Protein AF-A0A498JQQ7-F1 (afdb_monomer_lite)

Secondary structure (DSSP, 8-state):
-HHHHHHHHHHHHHTT-HHHHHHHHHHHHHHHHHHHHHHHHHHHTTHHHHGGGT---HHHHHHHHHHHHHHHHHHHHHHHHHHHHHHHHHHHTHHHHHHHHHHHH-

Organism: Malus domestica (NCBI:txid3750)

Foldseek 3Di:
DLVVLLQQLLVCVVVVVVVVNVVSLVVLQVVLQVVLLVQLCVQLPCVLVVVVVVDPDPVVSVVSNVVSNVVSVCSNVVSNVSNVVSNVCSHPPVVVVVVVVVVVVD

Radius of gyration: 19.66 Å; chains: 1; bounding box: 47×27×55 Å

InterPro domains:
  IPR044644 Multi antimicrobial extrusion protein DinF-like [PTHR42893] (3-104)

pLDDT: mean 84.37, std 9.12, range [49.28, 94.06]

Sequence (106 aa):
MVASGQALIASYLSKGEYKIVKEVVDSVLKIGLFTGISLSVILGVPFGSLATLFTNDPEVLAIVRSGILFVSASQRLNALAYVFYGLHYGVSDFAYAARSMVSLLI

Structure (mmCIF, N/CA/C/O backbone):
data_AF-A0A498JQQ7-F1
#
_entry.id   AF-A0A498JQQ7-F1
#
loop_
_atom_site.group_PDB
_atom_site.id
_atom_site.type_symbol
_atom_site.label_atom_id
_atom_site.label_alt_id
_atom_site.label_comp_id
_atom_site.label_asym_id
_atom_site.label_entity_id
_atom_site.label_seq_id
_atom_site.pdbx_PDB_ins_code
_atom_site.Cartn_x
_atom_site.Cartn_y
_atom_site.Cartn_z
_atom_site.occupancy
_atom_site.B_iso_or_equiv
_atom_site.auth_seq_id
_atom_site.auth_comp_id
_atom_site.auth_asym_id
_atom_site.auth_atom_id
_atom_site.pdbx_PDB_model_num
ATOM 1 N N . MET A 1 1 ? 0.896 0.959 11.252 1.00 60.75 1 MET A N 1
ATOM 2 C CA . MET A 1 1 ? -0.427 1.527 10.914 1.00 60.75 1 MET A CA 1
ATOM 3 C C . MET A 1 1 ? -1.494 0.464 10.699 1.00 60.75 1 MET A C 1
ATOM 5 O O . MET A 1 1 ? -2.528 0.563 11.339 1.00 60.75 1 MET A O 1
ATOM 9 N N . VAL A 1 2 ? -1.285 -0.536 9.831 1.00 71.44 2 VAL A N 1
ATOM 10 C CA . VAL A 1 2 ? -2.312 -1.572 9.603 1.00 71.44 2 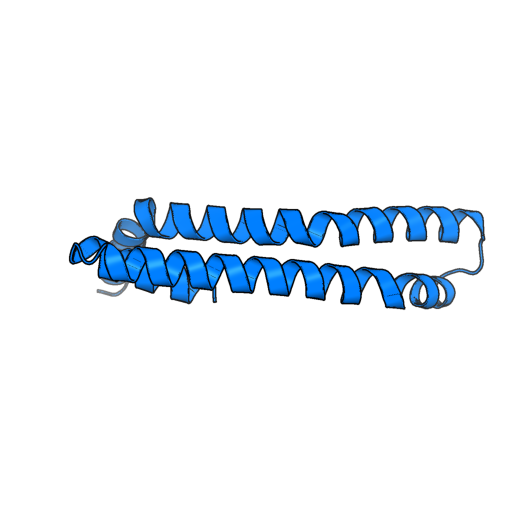VAL A CA 1
ATOM 11 C C . VAL A 1 2 ? -2.586 -2.373 10.878 1.00 71.44 2 VAL A C 1
ATOM 13 O O . VAL A 1 2 ? -3.724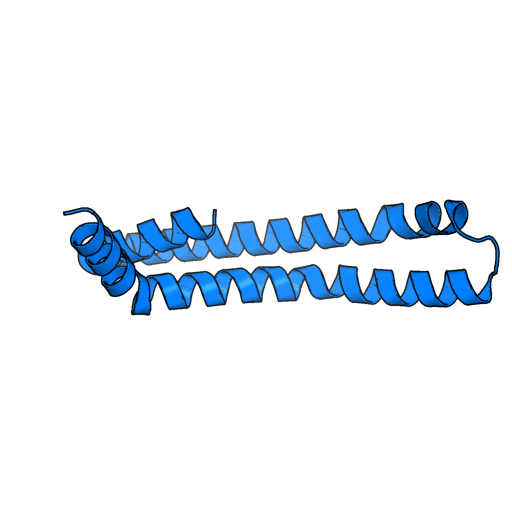 -2.380 11.320 1.00 71.44 2 VAL A O 1
ATOM 16 N N . ALA A 1 3 ? -1.554 -2.859 11.575 1.00 74.88 3 ALA A N 1
ATOM 17 C CA . ALA A 1 3 ? -1.715 -3.544 12.866 1.00 74.88 3 ALA A CA 1
ATOM 18 C C . ALA A 1 3 ? -2.481 -2.721 13.926 1.00 74.88 3 ALA A C 1
ATOM 20 O O . ALA A 1 3 ? -3.372 -3.233 14.599 1.00 74.88 3 ALA A O 1
ATOM 21 N N . SER A 1 4 ? -2.182 -1.423 14.049 1.00 82.12 4 SER A N 1
ATOM 22 C CA . SER A 1 4 ? -2.878 -0.534 14.989 1.00 82.12 4 SER A CA 1
ATOM 23 C C . SER A 1 4 ? -4.315 -0.228 14.549 1.00 82.12 4 SER A C 1
ATOM 25 O O . SER A 1 4 ? -5.211 -0.195 15.384 1.00 82.12 4 SER A O 1
ATOM 27 N N . GLY A 1 5 ? -4.558 -0.044 13.247 1.00 83.31 5 GLY A N 1
ATOM 28 C CA . GLY A 1 5 ? -5.901 0.145 12.693 1.00 83.31 5 GLY A CA 1
ATOM 29 C C . GLY A 1 5 ? -6.781 -1.089 12.885 1.00 83.31 5 GLY A C 1
ATOM 30 O O . GLY A 1 5 ? -7.920 -0.962 13.316 1.00 83.31 5 GLY A O 1
ATOM 31 N N . GLN A 1 6 ? -6.227 -2.281 12.657 1.00 84.44 6 GLN A N 1
ATOM 32 C CA . GLN A 1 6 ? -6.882 -3.567 12.906 1.00 84.44 6 GLN A CA 1
ATOM 33 C C . GLN A 1 6 ? -7.322 -3.712 14.361 1.00 84.44 6 GLN A C 1
ATOM 35 O O . GLN A 1 6 ? -8.480 -4.033 14.618 1.00 84.44 6 GLN A O 1
ATOM 40 N N . ALA A 1 7 ? -6.424 -3.419 15.305 1.00 85.38 7 ALA A N 1
ATOM 41 C CA . ALA A 1 7 ? -6.727 -3.485 16.730 1.00 85.38 7 ALA A CA 1
ATOM 42 C C . ALA A 1 7 ? -7.816 -2.478 17.146 1.00 85.38 7 ALA A C 1
ATOM 44 O O . ALA A 1 7 ? -8.714 -2.821 17.915 1.00 85.38 7 ALA A O 1
ATOM 45 N N . LEU A 1 8 ? -7.772 -1.249 16.614 1.00 86.69 8 LEU A N 1
ATOM 46 C CA . LEU A 1 8 ? -8.800 -0.233 16.865 1.00 86.69 8 LEU A CA 1
ATOM 47 C C . LEU A 1 8 ? -10.160 -0.656 16.303 1.00 86.69 8 LEU A C 1
ATOM 49 O O . LEU A 1 8 ? -11.154 -0.597 17.022 1.00 86.69 8 LEU A O 1
ATOM 53 N N . ILE A 1 9 ? -10.201 -1.125 15.053 1.00 87.00 9 ILE A N 1
ATOM 54 C CA . ILE A 1 9 ? -11.427 -1.614 14.411 1.00 87.00 9 ILE A CA 1
ATOM 55 C C . ILE A 1 9 ? -12.029 -2.758 15.226 1.00 87.00 9 ILE A C 1
ATOM 57 O O . ILE A 1 9 ? -13.202 -2.680 15.572 1.00 87.00 9 ILE A O 1
ATOM 61 N N . ALA A 1 10 ? -11.235 -3.763 15.604 1.00 85.50 10 ALA A N 1
ATOM 62 C CA . ALA A 1 10 ? -11.706 -4.888 16.409 1.00 85.50 10 ALA A CA 1
ATOM 63 C C . ALA A 1 10 ? -12.285 -4.435 17.762 1.00 85.50 10 ALA A C 1
ATOM 65 O O . ALA A 1 10 ? -13.362 -4.871 18.170 1.00 85.50 10 ALA A O 1
ATOM 66 N N . SER A 1 11 ? -11.590 -3.519 18.446 1.00 85.06 11 SER A N 1
ATOM 67 C CA . SER A 1 11 ? -12.000 -2.994 19.752 1.00 85.06 11 SER A CA 1
ATOM 68 C C . SER A 1 11 ? -13.318 -2.222 19.673 1.00 85.06 11 SER A C 1
ATOM 70 O O . SER A 1 11 ? -14.262 -2.537 20.399 1.00 85.06 11 SER A O 1
ATOM 72 N N . TYR A 1 12 ? -13.433 -1.254 18.761 1.00 86.50 12 TYR A N 1
ATOM 73 C CA . TYR A 1 12 ? -14.649 -0.449 18.618 1.00 86.50 12 TYR A CA 1
ATOM 74 C C . TYR A 1 12 ? -15.820 -1.238 18.033 1.00 86.50 12 TYR A C 1
ATOM 76 O O . TYR A 1 12 ? -16.963 -1.019 18.433 1.00 86.50 12 TYR A O 1
ATOM 84 N N . LEU A 1 13 ? -15.548 -2.210 17.157 1.00 84.69 13 LEU A N 1
ATOM 85 C CA . LEU A 1 13 ? -16.565 -3.127 16.653 1.00 84.69 13 LEU A CA 1
ATOM 86 C C . LEU A 1 13 ? -17.155 -3.976 17.786 1.00 84.69 13 LEU A C 1
ATOM 88 O O . LEU A 1 13 ? -18.372 -4.117 17.861 1.00 84.69 13 LEU A O 1
ATOM 92 N N . SER A 1 14 ? -16.321 -4.462 18.716 1.00 84.12 14 SER A N 1
ATOM 93 C CA . SER A 1 14 ? -16.787 -5.220 19.890 1.00 84.12 14 SER A CA 1
ATOM 94 C C . SER A 1 14 ? -17.674 -4.398 20.836 1.00 84.12 14 SER A C 1
ATOM 96 O O . SER A 1 14 ? -18.509 -4.958 21.542 1.00 84.12 14 SER A O 1
ATOM 98 N N . LYS A 1 15 ? -17.519 -3.068 20.821 1.00 86.25 15 LYS A N 1
ATOM 99 C CA . LYS A 1 15 ? -18.312 -2.110 21.605 1.00 86.25 15 LYS A CA 1
ATOM 100 C C . LYS A 1 15 ? -19.554 -1.594 20.865 1.00 86.25 15 LYS A C 1
ATOM 102 O O . LYS A 1 15 ? -20.301 -0.803 21.428 1.00 86.25 15 LYS A O 1
ATOM 107 N N . GLY A 1 16 ? -19.776 -2.006 19.612 1.00 85.25 16 GLY A N 1
ATOM 108 C CA . GLY A 1 16 ? -20.880 -1.510 18.781 1.00 85.25 16 GLY A CA 1
ATOM 109 C C . GLY A 1 16 ? -20.713 -0.059 18.305 1.00 85.25 16 GLY A C 1
ATOM 110 O O . GLY A 1 16 ? -21.666 0.552 17.823 1.00 85.25 16 GLY A O 1
ATOM 111 N N . GLU A 1 17 ? -19.512 0.516 18.407 1.00 91.44 17 GLU A N 1
ATOM 112 C CA . GLU A 1 17 ? -19.237 1.913 18.049 1.00 91.44 17 GLU A CA 1
ATOM 113 C C . GLU A 1 17 ? -18.929 2.066 16.547 1.00 91.44 17 GLU A C 1
ATOM 115 O O . GLU A 1 17 ? -17.850 2.493 16.128 1.00 91.44 17 GLU A O 1
ATOM 120 N N . TYR A 1 18 ? -19.905 1.728 15.700 1.00 86.88 18 TYR A N 1
ATOM 121 C CA . TYR A 1 18 ? -19.741 1.669 14.239 1.00 86.88 18 TYR A CA 1
ATOM 122 C C . TYR A 1 18 ? -19.311 2.993 13.590 1.00 86.88 18 TYR A C 1
ATOM 124 O O . TYR A 1 18 ? -18.635 2.984 12.560 1.00 86.88 18 TYR A O 1
ATOM 132 N N . LYS A 1 19 ? -19.673 4.138 14.185 1.00 93.00 19 LYS A N 1
ATOM 133 C CA . LYS A 1 19 ? -19.248 5.456 13.692 1.00 93.00 19 LYS A CA 1
ATOM 134 C C . LYS A 1 19 ? -17.723 5.596 13.737 1.00 93.00 19 LYS A C 1
ATOM 136 O O . LYS A 1 19 ? -17.124 5.980 12.737 1.00 93.00 19 LYS A O 1
ATOM 141 N N . ILE A 1 20 ? -17.106 5.216 14.856 1.00 90.12 20 ILE A N 1
ATOM 142 C CA . ILE A 1 20 ? -15.651 5.287 15.032 1.00 90.12 20 ILE A CA 1
ATOM 143 C C . ILE A 1 20 ? -14.960 4.260 14.138 1.00 90.12 20 ILE A C 1
ATOM 145 O O . ILE A 1 20 ? -13.966 4.580 13.492 1.00 90.12 20 ILE A O 1
ATOM 149 N N . VAL A 1 21 ? -15.521 3.050 14.018 1.00 88.12 21 VAL A N 1
ATOM 150 C CA . VAL A 1 21 ? -15.010 2.035 13.080 1.00 88.12 21 VAL A CA 1
ATOM 151 C C . VAL A 1 21 ? -14.920 2.606 11.663 1.00 88.12 21 VAL A C 1
ATOM 153 O O . VAL A 1 21 ? -13.878 2.482 11.025 1.00 88.12 21 VAL A O 1
ATOM 156 N N . LYS A 1 22 ? -15.967 3.289 11.186 1.00 89.12 22 LYS A N 1
ATOM 157 C CA . LYS A 1 22 ? -15.974 3.908 9.854 1.00 89.12 22 LYS A CA 1
ATOM 158 C C . LYS A 1 22 ? -14.902 4.994 9.703 1.00 89.12 22 LYS A C 1
ATOM 160 O O . LYS A 1 22 ? -14.207 5.017 8.694 1.00 89.12 22 LYS A O 1
ATOM 165 N N . GLU A 1 23 ? -14.727 5.853 10.706 1.00 93.25 23 GLU A N 1
ATOM 166 C CA . GLU A 1 23 ? -13.694 6.902 10.699 1.00 93.25 23 GLU A CA 1
ATOM 167 C C . GLU A 1 23 ? -12.268 6.321 10.661 1.00 93.25 23 GLU A C 1
ATOM 169 O O . GLU A 1 23 ? -11.397 6.827 9.941 1.00 93.25 23 GLU A O 1
ATOM 174 N N . VAL A 1 24 ? -12.028 5.226 11.391 1.00 90.62 24 VAL A N 1
ATOM 175 C CA . VAL A 1 24 ? -10.745 4.508 11.373 1.00 90.62 24 VAL A CA 1
ATOM 176 C C . VAL A 1 24 ? -10.514 3.856 10.010 1.00 90.62 24 VAL A C 1
ATOM 178 O O . VAL A 1 24 ? -9.423 3.996 9.457 1.00 90.62 24 VAL A O 1
ATOM 181 N N . VAL A 1 25 ? -11.524 3.197 9.433 1.00 89.75 25 VAL A N 1
ATOM 182 C CA . VAL A 1 25 ? -11.441 2.593 8.091 1.00 89.75 25 VAL A CA 1
ATOM 183 C C . VAL A 1 25 ? -11.094 3.642 7.035 1.00 89.75 25 VAL A C 1
ATOM 185 O O . VAL A 1 25 ? -10.135 3.453 6.285 1.00 89.75 25 VAL A O 1
ATOM 188 N N . ASP A 1 26 ? -11.804 4.771 7.020 1.00 91.19 26 ASP A N 1
ATOM 189 C CA . ASP A 1 26 ? -11.544 5.868 6.082 1.00 91.19 26 ASP A CA 1
ATOM 190 C C . ASP A 1 26 ? -10.124 6.428 6.241 1.00 91.19 26 ASP A C 1
ATOM 192 O O . ASP A 1 26 ? -9.447 6.717 5.251 1.00 91.19 26 ASP A O 1
ATOM 196 N N . SER A 1 27 ? -9.642 6.556 7.479 1.00 91.94 27 SER A N 1
ATOM 197 C CA . SER A 1 27 ? -8.283 7.029 7.756 1.00 91.94 27 SER A CA 1
ATOM 198 C C . SER A 1 27 ? -7.221 6.047 7.257 1.00 91.94 27 SER A C 1
ATOM 200 O O . SER A 1 27 ? -6.275 6.452 6.581 1.00 91.94 27 SER A O 1
ATOM 202 N N . VAL A 1 28 ? -7.383 4.748 7.532 1.00 90.44 28 VAL A N 1
ATOM 203 C CA . VAL A 1 28 ? -6.438 3.708 7.093 1.00 90.44 28 VAL A CA 1
ATOM 204 C C . VAL A 1 28 ? -6.421 3.596 5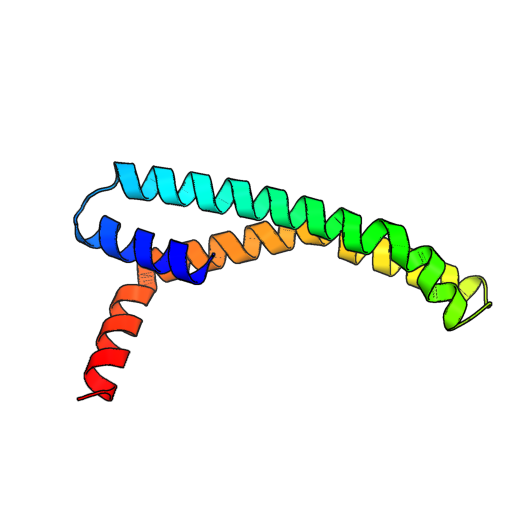.564 1.00 90.44 28 VAL A C 1
ATOM 206 O O . VAL A 1 28 ? -5.342 3.460 4.987 1.00 90.44 28 VAL A O 1
ATOM 209 N N . LEU A 1 29 ? -7.574 3.726 4.896 1.00 90.25 29 LEU A N 1
ATOM 210 C CA . LEU A 1 29 ? -7.667 3.750 3.431 1.00 90.25 29 LEU A CA 1
ATOM 211 C C . LEU A 1 29 ? -6.947 4.960 2.825 1.00 90.25 29 LEU A C 1
ATOM 213 O O . LEU A 1 29 ? -6.155 4.796 1.896 1.00 90.25 29 LEU A O 1
ATOM 217 N N . LYS A 1 30 ? -7.172 6.167 3.362 1.00 91.62 30 LYS A N 1
ATOM 218 C CA . LYS A 1 30 ? -6.503 7.393 2.889 1.00 91.62 30 LYS A CA 1
ATOM 219 C C . LYS A 1 30 ? -4.990 7.299 3.026 1.00 91.62 30 LYS A C 1
ATOM 221 O O . LYS A 1 30 ? -4.270 7.611 2.079 1.00 91.62 30 LYS A O 1
ATOM 226 N N . ILE A 1 31 ? -4.506 6.846 4.182 1.00 91.31 31 ILE A N 1
ATOM 227 C CA . ILE A 1 31 ? -3.066 6.720 4.399 1.00 91.31 31 ILE A CA 1
ATOM 228 C C . ILE A 1 31 ? -2.496 5.596 3.527 1.00 91.31 31 ILE A C 1
ATOM 230 O O . ILE A 1 31 ? -1.451 5.791 2.920 1.00 91.31 31 ILE A O 1
ATOM 234 N N . GLY A 1 32 ? -3.193 4.464 3.375 1.00 89.44 32 GLY A N 1
ATOM 235 C CA . GLY A 1 32 ? -2.778 3.388 2.470 1.00 89.44 32 GLY A CA 1
ATOM 236 C C . GLY A 1 32 ? -2.628 3.858 1.021 1.00 89.44 32 GLY A C 1
ATOM 237 O O . GLY A 1 32 ? -1.610 3.587 0.386 1.00 89.44 32 GLY A O 1
ATOM 238 N N . LEU A 1 33 ? -3.592 4.636 0.519 1.00 90.75 33 LEU A N 1
ATOM 239 C CA . LEU A 1 33 ? -3.519 5.234 -0.813 1.00 90.75 33 LEU A CA 1
ATOM 240 C C . LEU A 1 33 ? -2.334 6.201 -0.935 1.00 90.75 33 LEU A C 1
ATOM 242 O O . LEU A 1 33 ? -1.571 6.123 -1.899 1.00 90.75 33 LEU A O 1
ATOM 246 N N . PHE A 1 34 ? -2.153 7.084 0.050 1.00 93.94 34 PHE A N 1
ATOM 247 C CA . PHE A 1 34 ? -1.042 8.033 0.074 1.00 93.94 34 PHE A CA 1
ATOM 248 C C . PHE A 1 34 ? 0.320 7.326 0.102 1.00 93.94 34 PHE A C 1
ATOM 250 O O . PHE A 1 34 ? 1.223 7.679 -0.660 1.00 93.94 34 PHE A O 1
ATOM 257 N N . THR A 1 35 ? 0.467 6.287 0.927 1.00 91.56 35 THR A N 1
ATOM 258 C CA . THR A 1 35 ? 1.677 5.462 0.991 1.00 91.56 35 THR A CA 1
ATOM 259 C C . THR A 1 35 ? 1.926 4.741 -0.331 1.00 91.56 35 THR A C 1
ATOM 261 O O . THR A 1 35 ? 3.053 4.765 -0.815 1.00 91.56 35 THR A O 1
ATOM 264 N N . GLY A 1 36 ? 0.899 4.158 -0.958 1.00 91.75 36 GLY A N 1
ATOM 265 C CA . GLY A 1 36 ? 1.032 3.491 -2.257 1.00 91.75 36 GLY A CA 1
ATOM 266 C C . GLY A 1 36 ? 1.469 4.440 -3.378 1.00 91.75 36 GLY A C 1
ATOM 267 O O . GLY A 1 36 ? 2.328 4.087 -4.185 1.00 91.75 36 GLY A O 1
ATOM 268 N N . ILE A 1 37 ? 0.930 5.665 -3.409 1.00 92.81 37 ILE A N 1
ATOM 269 C CA . ILE A 1 37 ? 1.363 6.717 -4.346 1.00 92.81 37 ILE A CA 1
ATOM 270 C C . ILE A 1 37 ? 2.818 7.106 -4.071 1.00 92.81 37 ILE A C 1
ATOM 272 O O . ILE A 1 37 ? 3.634 7.119 -4.990 1.00 92.81 37 ILE A O 1
ATOM 276 N N . SER A 1 38 ? 3.153 7.376 -2.809 1.00 93.00 38 SER A N 1
ATOM 277 C CA . SER A 1 38 ? 4.509 7.763 -2.409 1.00 93.00 38 SER A CA 1
ATOM 278 C C . SER A 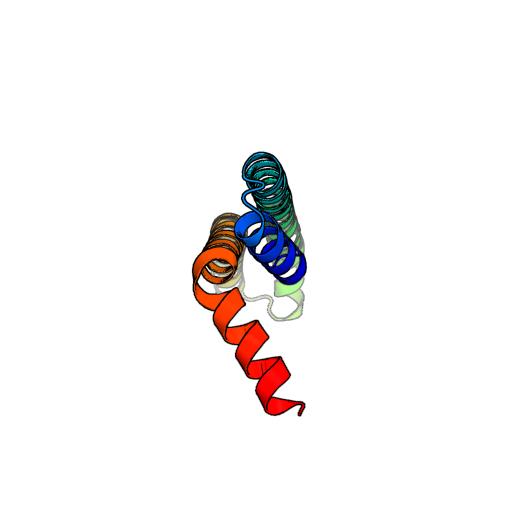1 38 ? 5.527 6.689 -2.795 1.00 93.00 38 SER A C 1
ATOM 280 O O . SER A 1 38 ? 6.561 6.995 -3.381 1.00 93.00 38 SER A O 1
ATOM 282 N N . LEU A 1 39 ? 5.206 5.417 -2.551 1.00 90.94 39 LEU A N 1
ATOM 283 C CA . LEU A 1 39 ? 6.069 4.290 -2.885 1.00 90.94 39 LEU A CA 1
ATOM 284 C C . LEU A 1 39 ? 6.212 4.100 -4.401 1.00 90.94 39 LEU A C 1
ATOM 286 O O . LEU A 1 39 ? 7.310 3.826 -4.877 1.00 90.94 39 LEU A O 1
ATOM 290 N N . SER A 1 40 ? 5.143 4.321 -5.175 1.00 91.31 40 SER A N 1
ATOM 291 C CA . SER A 1 40 ? 5.216 4.333 -6.642 1.00 91.31 40 SER A CA 1
ATOM 292 C C . SER A 1 40 ? 6.192 5.393 -7.161 1.00 91.31 40 SER A C 1
ATOM 294 O O . SER A 1 40 ? 6.897 5.136 -8.133 1.00 91.31 40 SER A O 1
ATOM 296 N N . VAL A 1 41 ? 6.241 6.577 -6.543 1.00 90.06 41 VAL A N 1
ATOM 297 C CA . VAL A 1 41 ? 7.170 7.651 -6.937 1.00 90.06 41 VAL A CA 1
ATOM 298 C C . VAL A 1 41 ? 8.601 7.314 -6.517 1.00 90.06 41 VAL A C 1
ATOM 300 O O . VAL A 1 41 ? 9.516 7.400 -7.334 1.00 90.06 41 VAL A O 1
ATOM 303 N N . ILE A 1 42 ? 8.787 6.881 -5.266 1.00 89.38 42 ILE A N 1
ATOM 304 C CA . ILE A 1 42 ? 10.101 6.534 -4.704 1.00 89.38 42 ILE A CA 1
ATOM 305 C C . ILE A 1 42 ? 10.759 5.395 -5.485 1.00 89.38 42 ILE A C 1
ATOM 307 O O . ILE A 1 42 ? 11.968 5.419 -5.678 1.00 89.38 42 ILE A O 1
ATOM 311 N N . LEU A 1 43 ? 9.990 4.407 -5.945 1.00 86.38 43 LEU A N 1
ATOM 312 C CA . LEU A 1 43 ? 10.526 3.309 -6.749 1.00 86.38 43 LEU A CA 1
ATOM 313 C C . LEU A 1 43 ? 10.692 3.692 -8.225 1.00 86.38 43 LEU A C 1
ATOM 315 O O . LEU A 1 43 ? 11.676 3.301 -8.845 1.00 86.38 43 LEU A O 1
ATOM 319 N N . GLY A 1 44 ? 9.768 4.471 -8.790 1.00 84.44 44 GLY A N 1
ATOM 320 C CA . GLY A 1 44 ? 9.753 4.757 -10.225 1.00 84.44 44 GLY A CA 1
ATOM 321 C C . GLY A 1 44 ? 10.821 5.747 -10.693 1.00 84.44 44 GLY A C 1
ATOM 322 O O . GLY A 1 44 ? 11.332 5.610 -11.802 1.00 84.44 44 GLY A O 1
ATOM 323 N N . VAL A 1 45 ? 11.169 6.741 -9.870 1.00 79.38 45 VAL A N 1
ATOM 324 C CA . VAL A 1 45 ? 12.041 7.858 -10.283 1.00 79.38 45 VAL A CA 1
ATOM 325 C C . VAL A 1 45 ? 13.546 7.527 -10.240 1.00 79.38 45 VAL A C 1
ATOM 327 O O . VAL A 1 45 ? 14.223 7.748 -11.243 1.00 79.38 45 VAL A O 1
ATOM 330 N N . PRO A 1 46 ? 14.119 7.002 -9.140 1.00 78.12 46 PRO A N 1
ATOM 331 C CA . PRO A 1 46 ? 15.573 6.859 -9.015 1.00 78.12 46 PRO A CA 1
ATOM 332 C C . PRO A 1 46 ? 16.129 5.581 -9.661 1.00 78.12 46 PRO A C 1
ATOM 334 O O . PRO A 1 46 ? 17.303 5.532 -10.029 1.00 78.12 46 PRO A O 1
ATOM 337 N N . PHE A 1 47 ? 15.314 4.535 -9.817 1.00 72.81 47 PHE A N 1
ATOM 338 C CA . PHE A 1 47 ? 15.814 3.209 -10.189 1.00 72.81 47 PHE A CA 1
ATOM 339 C C . PHE A 1 47 ? 16.321 3.108 -11.633 1.00 72.81 47 PHE A C 1
ATOM 341 O O . PHE A 1 47 ? 17.216 2.309 -11.905 1.00 72.81 47 PHE A O 1
ATOM 348 N N . GLY A 1 48 ? 15.813 3.939 -12.548 1.00 71.50 48 GLY A N 1
ATOM 349 C CA . GLY A 1 48 ? 16.327 3.998 -13.919 1.00 71.50 48 GLY A CA 1
ATOM 350 C C . GLY A 1 48 ? 17.804 4.407 -13.986 1.00 71.50 48 GLY A C 1
ATOM 351 O O . GLY A 1 48 ? 18.539 3.872 -14.813 1.00 71.50 48 GLY A O 1
ATOM 352 N N . SER A 1 49 ? 18.237 5.301 -13.091 1.00 77.50 49 SER A N 1
ATOM 353 C CA . SER A 1 49 ? 19.638 5.725 -12.953 1.00 77.50 49 SER A CA 1
ATOM 354 C C . SER A 1 49 ? 20.449 4.802 -12.043 1.00 77.50 49 SER A C 1
ATOM 356 O O . SER A 1 49 ? 21.662 4.722 -12.172 1.00 77.50 49 SER A O 1
ATOM 358 N N . LEU A 1 50 ? 19.808 4.080 -11.121 1.00 83.31 50 LEU A N 1
ATOM 359 C CA . LEU A 1 50 ? 20.506 3.106 -10.280 1.00 83.31 50 LEU A CA 1
ATOM 360 C C . LEU A 1 50 ? 20.929 1.863 -11.080 1.00 83.31 50 LEU A C 1
ATOM 362 O O . LEU A 1 50 ? 21.996 1.305 -10.838 1.00 83.31 50 LEU A O 1
ATOM 366 N N . ALA A 1 51 ? 20.127 1.457 -12.069 1.00 84.88 51 ALA A N 1
ATOM 367 C CA . ALA A 1 51 ? 20.419 0.312 -12.930 1.00 84.88 51 ALA A CA 1
ATOM 368 C C . ALA A 1 51 ? 21.745 0.460 -13.700 1.00 84.88 51 ALA A C 1
ATOM 370 O O . ALA A 1 51 ? 22.437 -0.534 -13.921 1.00 84.88 51 ALA A O 1
ATOM 371 N N . THR A 1 52 ? 22.145 1.693 -14.039 1.00 86.75 52 THR A N 1
ATOM 372 C CA . THR A 1 52 ? 23.398 1.959 -14.765 1.00 86.75 52 THR A CA 1
ATOM 373 C C . THR A 1 52 ? 24.654 1.742 -13.918 1.00 86.75 52 THR A C 1
ATOM 375 O O . THR A 1 52 ? 25.749 1.666 -14.463 1.00 86.75 52 THR A O 1
ATOM 378 N N . LEU A 1 53 ? 24.522 1.610 -12.591 1.00 89.75 53 LEU A N 1
ATOM 379 C CA . LEU A 1 53 ? 25.634 1.203 -11.722 1.00 89.75 53 LEU A CA 1
ATOM 380 C C . LEU A 1 53 ? 25.983 -0.282 -11.881 1.00 89.75 53 LEU A C 1
ATOM 382 O O . LEU A 1 53 ? 27.109 -0.678 -11.594 1.00 89.75 53 LEU A O 1
ATOM 386 N N . PHE A 1 54 ? 25.022 -1.100 -12.318 1.00 89.62 54 PHE A N 1
ATOM 387 C CA . PHE A 1 54 ? 25.180 -2.550 -12.436 1.00 89.62 54 PHE A CA 1
ATOM 388 C C . PHE A 1 54 ? 25.473 -2.995 -13.869 1.00 89.62 54 PHE A C 1
ATOM 390 O O . PHE A 1 54 ? 26.106 -4.029 -14.068 1.00 89.62 54 PHE A O 1
ATOM 397 N N . THR A 1 55 ? 25.011 -2.244 -14.872 1.00 89.88 55 THR A N 1
ATOM 398 C CA . THR A 1 55 ? 25.214 -2.580 -16.284 1.00 89.88 55 THR A CA 1
ATOM 399 C C . THR A 1 55 ? 25.112 -1.353 -17.188 1.00 89.88 55 THR A C 1
ATOM 401 O O . THR A 1 55 ? 24.354 -0.429 -16.907 1.00 89.88 55 THR A O 1
ATOM 404 N N . ASN A 1 56 ? 25.843 -1.369 -18.304 1.00 90.88 56 ASN A N 1
ATOM 405 C CA . ASN A 1 56 ? 25.716 -0.390 -19.391 1.00 90.88 56 ASN A CA 1
ATOM 406 C C . ASN A 1 56 ? 25.079 -0.996 -20.654 1.00 90.88 56 ASN A C 1
ATOM 408 O O . ASN A 1 56 ? 25.000 -0.327 -21.682 1.00 90.88 56 ASN A O 1
ATOM 412 N N . ASP A 1 57 ? 24.637 -2.254 -20.588 1.00 94.06 57 ASP A N 1
ATOM 413 C CA . ASP A 1 57 ? 23.983 -2.922 -21.708 1.00 94.06 57 ASP A CA 1
ATOM 414 C C . ASP A 1 57 ? 22.578 -2.324 -21.951 1.00 94.06 57 ASP A C 1
ATOM 416 O O . ASP A 1 57 ? 21.739 -2.328 -21.039 1.00 94.06 57 ASP A O 1
ATOM 420 N N . PRO A 1 58 ? 22.293 -1.801 -23.158 1.00 89.44 58 PRO A N 1
ATOM 421 C CA . PRO A 1 58 ? 21.029 -1.133 -23.449 1.00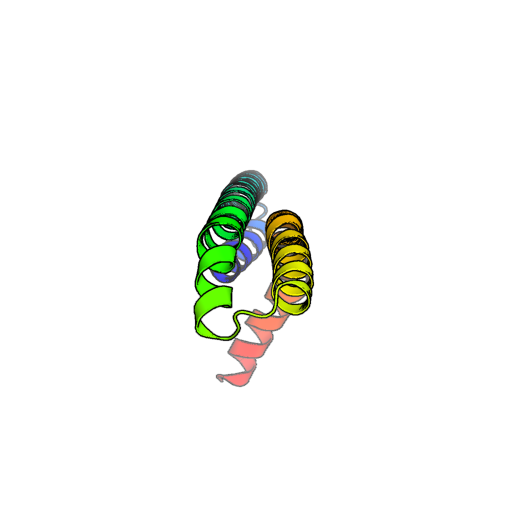 89.44 58 PRO A CA 1
ATOM 422 C C . PRO A 1 58 ? 19.812 -2.072 -23.422 1.00 89.44 58 PRO A C 1
ATOM 424 O O . PRO A 1 58 ? 18.729 -1.624 -23.037 1.00 89.44 58 PRO A O 1
ATOM 427 N N . GLU A 1 59 ? 19.960 -3.351 -23.781 1.00 93.25 59 GLU A N 1
ATOM 428 C CA . GLU A 1 59 ? 18.863 -4.326 -23.743 1.00 93.25 59 GLU A CA 1
ATOM 429 C C . GLU A 1 59 ? 18.506 -4.676 -22.297 1.00 93.25 59 GLU A C 1
ATOM 431 O O . GLU A 1 59 ? 17.331 -4.665 -21.915 1.00 93.25 59 GLU A O 1
ATOM 436 N N . VAL A 1 60 ? 19.518 -4.883 -21.448 1.00 92.31 60 VAL A N 1
ATOM 437 C CA . VAL A 1 60 ? 19.305 -5.155 -20.018 1.00 92.31 60 VAL A CA 1
ATOM 438 C C . VAL A 1 60 ? 18.656 -3.953 -19.327 1.00 92.31 60 VAL A C 1
ATOM 440 O O . VAL A 1 60 ? 17.701 -4.112 -18.562 1.00 92.31 60 VAL A O 1
ATOM 443 N N . LEU A 1 61 ? 19.111 -2.733 -19.628 1.00 91.00 61 LEU A N 1
ATOM 444 C CA . LEU A 1 61 ? 18.517 -1.510 -19.080 1.00 91.00 61 LEU A CA 1
ATOM 445 C C . LEU A 1 61 ? 17.056 -1.324 -19.516 1.00 91.00 61 LEU A C 1
ATOM 447 O O . LEU A 1 61 ? 16.240 -0.854 -18.717 1.00 91.00 61 LEU A O 1
ATOM 451 N N . ALA A 1 62 ? 16.696 -1.704 -20.746 1.00 90.31 62 ALA A N 1
ATOM 452 C CA . ALA A 1 62 ? 15.314 -1.650 -21.223 1.00 90.31 62 ALA A CA 1
ATOM 453 C C . ALA A 1 62 ? 14.402 -2.611 -20.441 1.00 90.31 62 ALA A C 1
ATOM 455 O O . ALA A 1 62 ? 13.324 -2.209 -19.988 1.00 90.31 62 ALA A O 1
ATOM 456 N N . ILE A 1 63 ? 14.859 -3.846 -20.205 1.00 91.31 63 ILE A N 1
ATOM 457 C CA . ILE A 1 63 ? 14.130 -4.838 -19.403 1.00 91.31 63 ILE A CA 1
ATOM 458 C C . ILE A 1 63 ? 13.934 -4.322 -17.975 1.00 91.31 63 ILE A C 1
ATOM 460 O O . ILE A 1 63 ? 12.808 -4.294 -17.475 1.00 91.31 63 ILE A O 1
ATOM 464 N N . VAL A 1 64 ? 15.001 -3.836 -17.337 1.00 90.94 64 VAL A N 1
ATOM 465 C CA . VAL A 1 64 ? 14.949 -3.309 -15.965 1.00 90.94 64 VAL A CA 1
ATOM 466 C C . VAL A 1 64 ? 13.964 -2.143 -15.855 1.00 90.94 64 VAL A C 1
ATOM 468 O O . VAL A 1 64 ? 13.123 -2.141 -14.956 1.00 90.94 64 VAL A O 1
ATOM 471 N N . ARG A 1 65 ? 13.986 -1.191 -16.798 1.00 87.38 65 ARG A N 1
ATOM 472 C CA . ARG A 1 65 ? 13.024 -0.074 -16.836 1.00 87.38 65 ARG A CA 1
ATOM 473 C C . ARG A 1 65 ? 11.578 -0.557 -16.930 1.00 87.38 65 ARG A C 1
ATOM 475 O O . ARG A 1 65 ? 10.727 -0.040 -16.208 1.00 87.38 65 ARG A O 1
ATOM 482 N N . SER A 1 66 ? 11.302 -1.557 -17.768 1.00 90.06 66 SER A N 1
ATOM 483 C CA . SER A 1 66 ? 9.956 -2.135 -17.882 1.00 90.06 66 SER A CA 1
ATOM 484 C C . SER A 1 66 ? 9.496 -2.791 -16.571 1.00 90.06 66 SER A C 1
ATOM 486 O O . SER A 1 66 ? 8.370 -2.560 -16.125 1.00 90.06 66 SER A O 1
ATOM 488 N N . GLY A 1 67 ? 10.392 -3.514 -15.891 1.00 90.25 67 GLY A N 1
ATOM 489 C CA . GLY A 1 67 ? 10.119 -4.134 -14.595 1.00 90.25 67 GLY A CA 1
ATOM 490 C C . GLY A 1 67 ? 9.868 -3.104 -13.492 1.00 90.25 67 GLY A C 1
ATOM 491 O O . GLY A 1 67 ? 8.902 -3.227 -12.741 1.00 90.25 67 GLY A O 1
ATOM 492 N N . ILE A 1 68 ? 10.677 -2.042 -13.426 1.00 89.88 68 ILE A N 1
ATOM 493 C CA . ILE A 1 68 ? 10.500 -0.946 -12.460 1.00 89.88 68 ILE A CA 1
ATOM 494 C C . ILE A 1 68 ? 9.157 -0.246 -12.667 1.00 89.88 68 ILE A C 1
ATOM 496 O O . ILE A 1 68 ? 8.464 0.035 -11.687 1.00 89.88 68 ILE A O 1
ATOM 500 N N . LEU A 1 69 ? 8.768 0.024 -13.917 1.00 88.56 69 LEU A N 1
ATOM 501 C CA . LEU A 1 69 ? 7.467 0.618 -14.227 1.00 88.56 69 LEU A CA 1
ATOM 502 C C . LEU A 1 69 ? 6.321 -0.269 -13.738 1.00 88.56 69 LEU A C 1
ATOM 504 O O . LEU A 1 69 ? 5.407 0.233 -13.084 1.00 88.56 69 LEU A O 1
ATOM 508 N N . PHE A 1 70 ? 6.396 -1.579 -13.987 1.00 90.62 70 PHE A N 1
ATOM 509 C CA . PHE A 1 70 ? 5.403 -2.538 -13.506 1.00 90.62 70 PHE A CA 1
ATOM 510 C C . PHE A 1 70 ? 5.312 -2.551 -11.972 1.00 90.62 70 PHE A C 1
ATOM 512 O O . PHE A 1 70 ? 4.234 -2.351 -11.406 1.00 90.62 70 PHE A O 1
ATOM 519 N N . VAL A 1 71 ? 6.450 -2.710 -11.290 1.00 91.50 71 VAL A N 1
ATOM 520 C CA . VAL A 1 71 ? 6.517 -2.735 -9.822 1.00 91.50 71 VAL A CA 1
ATOM 521 C C . VAL A 1 71 ? 5.978 -1.434 -9.239 1.00 91.50 71 VAL A C 1
ATOM 523 O O . VAL A 1 71 ? 5.154 -1.477 -8.328 1.00 91.50 71 VAL A O 1
ATOM 526 N N . SER A 1 72 ? 6.384 -0.287 -9.779 1.00 90.88 72 SER A N 1
ATOM 527 C CA . SER A 1 72 ? 5.974 1.029 -9.282 1.00 90.88 72 SER A CA 1
ATOM 528 C C . SER A 1 72 ? 4.478 1.257 -9.479 1.00 90.88 72 SER A C 1
ATOM 530 O O . SER A 1 72 ? 3.777 1.598 -8.527 1.00 90.88 72 SER A O 1
ATOM 532 N N . ALA A 1 73 ? 3.956 0.978 -10.679 1.00 89.25 73 ALA A N 1
ATOM 533 C CA . ALA A 1 73 ? 2.533 1.103 -10.974 1.00 89.25 73 ALA A CA 1
ATOM 534 C C . ALA A 1 73 ? 1.672 0.208 -10.067 1.00 89.25 73 ALA A C 1
ATOM 536 O O . ALA A 1 73 ? 0.606 0.637 -9.615 1.00 89.25 73 ALA A O 1
ATOM 537 N N . SER A 1 74 ? 2.159 -0.997 -9.747 1.00 93.25 74 SER A N 1
ATOM 538 C CA . SER A 1 74 ? 1.461 -1.943 -8.873 1.00 93.25 74 SER A CA 1
ATOM 539 C C . SER A 1 74 ? 1.409 -1.519 -7.399 1.00 93.25 74 SER A C 1
ATOM 541 O O . SER A 1 74 ? 0.510 -1.961 -6.686 1.00 93.25 74 SER A O 1
ATOM 543 N N . GLN A 1 75 ? 2.287 -0.618 -6.925 1.00 93.06 75 GLN A N 1
ATOM 544 C CA . GLN A 1 75 ? 2.352 -0.246 -5.499 1.00 93.06 75 GLN A CA 1
ATOM 545 C C . GLN A 1 75 ? 1.044 0.322 -4.953 1.00 93.06 75 GLN A C 1
ATOM 547 O O . GLN A 1 75 ? 0.690 0.068 -3.804 1.00 93.06 75 GLN A O 1
ATOM 552 N N . ARG A 1 76 ? 0.286 1.053 -5.777 1.00 86.81 76 ARG A N 1
ATOM 553 C CA . ARG A 1 76 ? -1.028 1.577 -5.380 1.00 86.81 76 ARG A CA 1
ATOM 554 C C . ARG A 1 76 ? -2.028 0.454 -5.112 1.00 86.81 76 ARG A C 1
ATOM 556 O O . ARG A 1 76 ? -2.723 0.488 -4.102 1.00 86.81 76 ARG A O 1
ATOM 563 N N . LEU A 1 77 ? -2.069 -0.551 -5.986 1.00 91.44 77 LEU A N 1
ATOM 564 C CA . LEU A 1 77 ? -2.948 -1.712 -5.830 1.00 91.44 77 LEU A CA 1
ATOM 565 C C . LEU A 1 77 ? -2.497 -2.592 -4.661 1.00 91.44 77 LEU A C 1
ATOM 567 O O . LEU A 1 77 ? -3.330 -3.000 -3.857 1.00 91.44 77 LEU A O 1
ATOM 571 N N . ASN A 1 78 ? -1.189 -2.810 -4.511 1.00 91.88 78 ASN A N 1
ATOM 572 C CA . ASN A 1 78 ? -0.624 -3.580 -3.402 1.00 91.88 78 ASN A CA 1
ATOM 573 C C . ASN A 1 78 ? -0.917 -2.927 -2.046 1.00 91.88 78 ASN A C 1
ATOM 575 O O . ASN A 1 78 ? -1.307 -3.615 -1.104 1.00 91.88 78 ASN A O 1
ATOM 579 N N . ALA A 1 79 ? -0.793 -1.601 -1.945 1.00 89.50 79 ALA A N 1
ATOM 580 C CA . ALA A 1 79 ? -1.112 -0.877 -0.720 1.00 89.50 79 ALA A CA 1
ATOM 581 C C . ALA A 1 79 ? -2.598 -1.007 -0.345 1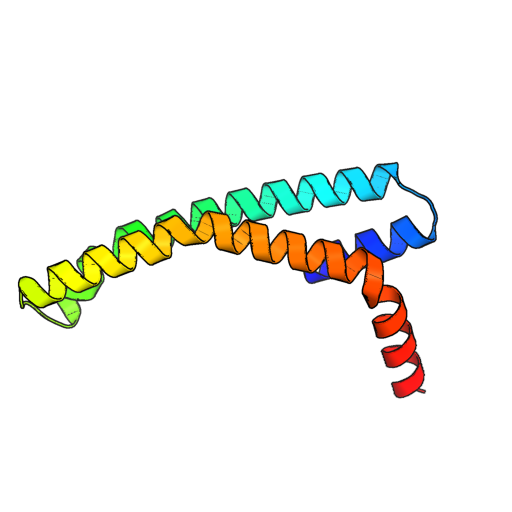.00 89.50 79 ALA A C 1
ATOM 583 O O . ALA A 1 79 ? -2.917 -1.239 0.821 1.00 89.50 79 ALA A O 1
ATOM 584 N N . LEU A 1 80 ? -3.507 -0.920 -1.323 1.00 88.38 80 LEU A N 1
ATOM 585 C CA . LEU A 1 80 ? -4.937 -1.141 -1.090 1.00 88.38 80 LEU A CA 1
ATOM 586 C C . LEU A 1 80 ? -5.231 -2.588 -0.680 1.00 88.38 80 LEU A C 1
ATOM 588 O O . LEU A 1 80 ? -5.944 -2.805 0.297 1.00 88.38 80 LEU A O 1
ATOM 592 N N . ALA A 1 81 ? -4.649 -3.571 -1.370 1.00 90.75 81 ALA A N 1
ATOM 593 C CA . ALA A 1 81 ? -4.804 -4.985 -1.033 1.00 90.75 81 ALA A CA 1
ATOM 594 C C . ALA A 1 81 ? -4.342 -5.280 0.403 1.00 90.75 81 ALA A C 1
ATOM 596 O O . ALA A 1 81 ? -5.037 -5.968 1.148 1.00 90.75 81 ALA A O 1
ATOM 597 N N . TYR A 1 82 ? -3.221 -4.690 0.824 1.00 87.19 82 TYR A N 1
ATOM 598 C CA . TYR A 1 82 ? -2.709 -4.823 2.185 1.00 87.19 82 TYR A CA 1
ATOM 599 C C . TYR A 1 82 ? -3.650 -4.208 3.233 1.00 87.19 82 TYR A C 1
ATOM 601 O O . TYR A 1 82 ? -3.884 -4.803 4.286 1.00 87.19 82 TYR A O 1
ATOM 609 N N . VAL A 1 83 ? -4.243 -3.044 2.941 1.00 88.19 83 VAL A N 1
ATOM 610 C CA . VAL A 1 83 ? -5.252 -2.425 3.816 1.00 88.19 83 VAL A CA 1
ATOM 611 C C . VAL A 1 83 ? -6.514 -3.282 3.913 1.00 88.19 83 VAL A C 1
ATOM 613 O O . VAL A 1 83 ? -7.006 -3.489 5.020 1.00 88.19 83 VAL A O 1
ATOM 616 N N . PHE A 1 84 ? -7.023 -3.808 2.796 1.00 86.38 84 PHE A N 1
ATOM 617 C CA . PHE A 1 84 ? -8.220 -4.655 2.796 1.00 86.38 84 PHE A CA 1
ATOM 618 C C . PHE A 1 84 ? -8.006 -5.973 3.530 1.00 86.38 84 PHE A C 1
ATOM 620 O O . PHE A 1 84 ? -8.852 -6.357 4.337 1.00 86.38 84 PHE A O 1
ATOM 627 N N . TYR A 1 85 ? -6.866 -6.630 3.308 1.00 85.94 85 TYR A N 1
ATOM 628 C CA . TYR A 1 85 ? -6.482 -7.813 4.073 1.00 85.94 85 TYR A CA 1
ATOM 629 C C . TYR A 1 85 ? -6.447 -7.498 5.570 1.00 85.94 85 TYR A C 1
ATOM 631 O O . TYR A 1 85 ? -7.018 -8.222 6.387 1.00 85.94 85 TYR A O 1
ATOM 639 N N . GLY A 1 86 ? -5.844 -6.358 5.918 1.00 82.38 86 GLY A N 1
ATOM 640 C CA . GLY A 1 86 ? -5.808 -5.870 7.282 1.00 82.38 86 GLY A CA 1
ATOM 641 C C . GLY A 1 86 ? -7.209 -5.730 7.876 1.00 82.38 86 GLY A C 1
ATOM 642 O O . GLY A 1 86 ? -7.512 -6.333 8.903 1.00 82.38 86 GLY A O 1
ATOM 643 N N . LEU A 1 87 ? -8.075 -4.975 7.202 1.00 84.62 87 LEU A N 1
ATOM 644 C CA . LEU A 1 87 ? -9.452 -4.725 7.617 1.00 84.62 87 LEU A CA 1
ATOM 645 C C . LEU A 1 87 ? -10.243 -6.022 7.830 1.00 84.62 87 LEU A C 1
ATOM 647 O O . LEU A 1 87 ? -10.888 -6.171 8.864 1.00 84.62 87 LEU A O 1
ATOM 651 N N . HIS A 1 88 ? -10.157 -6.964 6.888 1.00 83.19 88 HIS A N 1
ATOM 652 C CA . HIS A 1 88 ? -10.845 -8.251 6.978 1.00 83.19 88 HIS A CA 1
ATOM 653 C C . HIS A 1 88 ? -10.398 -9.045 8.212 1.00 83.19 88 HIS A C 1
ATOM 655 O O . HIS A 1 88 ? -11.230 -9.477 9.009 1.00 83.19 88 HIS A O 1
ATOM 661 N N . TYR A 1 89 ? -9.084 -9.146 8.427 1.00 78.38 89 TYR A N 1
ATOM 662 C CA . TYR A 1 89 ? -8.523 -9.813 9.600 1.00 78.38 89 TYR A CA 1
ATOM 663 C C . TYR A 1 89 ? -8.920 -9.115 10.913 1.00 78.38 89 TYR A C 1
ATOM 665 O O . TYR A 1 89 ? -9.237 -9.777 11.897 1.00 78.38 89 TYR A O 1
ATOM 673 N N . GLY A 1 90 ? -8.956 -7.777 10.927 1.00 74.56 90 GLY A N 1
ATOM 674 C CA . GLY A 1 90 ? -9.393 -6.978 12.078 1.00 74.56 90 GLY A CA 1
ATOM 675 C C . GLY A 1 90 ? -10.846 -7.240 12.487 1.00 74.56 90 GLY A C 1
ATOM 676 O O . GLY A 1 90 ? -11.162 -7.228 13.673 1.00 74.56 90 GLY A O 1
ATOM 677 N N . VAL A 1 91 ? -11.723 -7.491 11.514 1.00 74.44 91 VAL A N 1
ATOM 678 C CA . VAL A 1 91 ? -13.154 -7.740 11.741 1.00 74.44 91 VAL A CA 1
ATOM 679 C C . VAL A 1 91 ? -13.438 -9.202 12.104 1.00 74.44 91 VAL A C 1
ATOM 681 O O . VAL A 1 91 ? -14.226 -9.444 13.013 1.00 74.44 91 VAL A O 1
ATOM 684 N N . SER A 1 92 ? -12.819 -10.163 11.410 1.00 72.50 92 SER A N 1
ATOM 685 C CA . SER A 1 92 ? -13.119 -11.598 11.561 1.00 72.50 92 SER A CA 1
ATOM 686 C C . SER A 1 92 ? -12.248 -12.284 12.619 1.00 72.50 92 SER A C 1
ATOM 688 O O . SER A 1 92 ? -12.753 -12.871 13.575 1.00 72.50 92 SER A O 1
ATOM 690 N N . ASP A 1 93 ? -10.926 -12.175 12.486 1.00 71.31 93 ASP A N 1
ATOM 691 C CA . ASP A 1 93 ? -10.002 -13.132 13.111 1.00 71.31 93 ASP A CA 1
ATOM 692 C C . ASP A 1 93 ? -9.241 -12.540 14.303 1.00 71.31 93 ASP A C 1
ATOM 694 O O . ASP A 1 93 ? -8.691 -13.267 15.133 1.00 71.31 93 ASP A O 1
ATOM 698 N N . PHE A 1 94 ? -9.234 -11.212 14.441 1.00 68.31 94 PHE A N 1
ATOM 699 C CA . PHE A 1 94 ? -8.481 -10.529 15.490 1.00 68.31 94 PHE A CA 1
ATOM 700 C C . PHE A 1 94 ? -8.972 -10.878 16.900 1.00 68.31 94 PHE A C 1
ATOM 702 O O . PHE A 1 94 ? -8.160 -11.051 17.806 1.00 68.31 94 PHE A O 1
ATOM 709 N N . ALA A 1 95 ? -10.286 -11.026 17.104 1.00 65.75 95 ALA A N 1
ATOM 710 C CA . ALA A 1 95 ? -10.840 -11.398 18.407 1.00 65.75 95 ALA A CA 1
ATOM 711 C C . ALA A 1 95 ? -10.413 -12.812 18.836 1.00 65.75 95 ALA A C 1
ATOM 713 O O . ALA A 1 95 ? -10.145 -13.042 20.016 1.00 65.75 95 ALA A O 1
ATOM 714 N N . TYR A 1 96 ? -10.324 -13.743 17.883 1.00 66.12 96 TYR A N 1
ATOM 715 C CA . TYR A 1 96 ? -9.799 -15.084 18.119 1.00 66.12 96 TYR A CA 1
ATOM 716 C C . TYR A 1 96 ? -8.297 -15.031 18.430 1.00 66.12 96 TYR A C 1
ATOM 718 O O . TYR A 1 96 ? -7.880 -15.498 19.487 1.00 66.12 96 TYR A O 1
ATOM 726 N N . ALA A 1 97 ? -7.504 -14.356 17.590 1.00 68.38 97 ALA A N 1
ATOM 727 C CA . ALA A 1 97 ? -6.061 -14.213 17.784 1.00 68.38 97 ALA A CA 1
ATOM 728 C C . ALA A 1 97 ? -5.694 -13.558 19.131 1.00 68.38 97 ALA A C 1
ATOM 730 O O . ALA A 1 97 ? -4.789 -14.026 19.823 1.00 68.38 97 ALA A O 1
ATOM 731 N N . ALA A 1 98 ? -6.428 -12.519 19.543 1.00 67.88 98 ALA A N 1
ATOM 732 C CA . ALA A 1 98 ? -6.224 -11.847 20.824 1.00 67.88 98 ALA A CA 1
ATOM 733 C C . ALA A 1 98 ? -6.518 -12.771 22.019 1.00 67.88 98 ALA A C 1
ATOM 735 O O . ALA A 1 98 ? -5.747 -12.799 22.978 1.00 67.88 98 ALA A O 1
ATOM 736 N N . ARG A 1 99 ? -7.601 -13.563 21.961 1.00 67.62 99 ARG A N 1
ATOM 737 C CA . ARG A 1 99 ? -7.934 -14.537 23.018 1.00 67.62 99 ARG A CA 1
ATOM 738 C C . ARG A 1 99 ? -6.901 -15.660 23.099 1.00 67.62 99 ARG A C 1
ATOM 740 O O . ARG A 1 99 ? -6.500 -16.024 24.201 1.00 67.62 99 ARG A O 1
ATOM 747 N N . SER A 1 100 ? -6.438 -16.169 21.958 1.00 71.06 100 SER A N 1
ATOM 748 C CA . SER A 1 100 ? -5.398 -17.201 21.909 1.00 71.06 100 SER A CA 1
ATOM 749 C C . SER A 1 100 ? -4.072 -16.713 22.488 1.00 71.06 100 SER A C 1
ATOM 751 O O . SER A 1 100 ? -3.451 -17.446 23.246 1.00 71.06 100 SER A O 1
ATOM 753 N N . MET A 1 101 ? -3.657 -15.475 22.200 1.00 73.75 101 MET A N 1
ATOM 754 C CA . MET A 1 101 ? -2.433 -14.899 22.773 1.00 73.75 101 MET A CA 1
ATOM 755 C C . MET A 1 101 ? -2.491 -14.800 24.299 1.00 73.75 101 MET A C 1
ATOM 757 O O . MET A 1 101 ? -1.518 -15.148 24.957 1.00 73.75 101 MET A O 1
ATOM 761 N N . VAL A 1 102 ? -3.623 -14.370 24.866 1.00 74.19 102 VAL A N 1
ATOM 762 C CA . VAL A 1 102 ? -3.794 -14.298 26.327 1.00 74.19 102 VAL A CA 1
ATOM 763 C C . VAL A 1 102 ? -3.788 -15.696 26.945 1.00 74.19 102 VAL A C 1
ATOM 765 O O . VAL A 1 102 ? -3.108 -15.905 27.938 1.00 74.19 102 VAL A O 1
ATOM 768 N N . SER A 1 103 ? -4.473 -16.668 26.336 1.00 61.69 103 SER A N 1
ATOM 769 C CA . SER A 1 103 ? -4.498 -18.049 26.837 1.00 61.69 103 SER A CA 1
ATOM 770 C C . SER A 1 103 ? -3.156 -18.779 26.729 1.00 61.69 103 SER A C 1
ATOM 772 O O . SER A 1 103 ? -2.986 -19.790 27.396 1.00 61.69 103 SER A O 1
ATOM 774 N N . LEU A 1 104 ? -2.245 -18.323 25.865 1.00 67.81 104 LEU A N 1
ATOM 775 C CA . LEU A 1 104 ? -0.895 -18.876 25.724 1.00 67.81 104 LEU A CA 1
ATOM 776 C C . LEU A 1 104 ? 0.113 -18.203 26.672 1.00 67.81 104 LEU A C 1
ATOM 778 O O . LEU A 1 104 ? 1.209 -18.717 26.868 1.00 67.81 104 LEU A O 1
ATOM 782 N N . LEU A 1 105 ? -0.240 -17.027 27.203 1.00 63.50 105 LEU A N 1
ATOM 783 C CA . LEU A 1 105 ? 0.581 -16.229 28.116 1.00 63.50 105 LEU A CA 1
ATOM 784 C C . LEU A 1 105 ? 0.291 -16.533 29.601 1.00 63.50 105 LEU A C 1
ATOM 786 O O . LEU A 1 105 ? 1.039 -16.072 30.462 1.00 63.50 105 LEU A O 1
ATOM 790 N N . ILE A 1 106 ? -0.796 -17.255 29.893 1.00 49.28 106 ILE A N 1
ATOM 791 C CA . ILE A 1 106 ? -1.204 -17.724 31.230 1.00 49.28 106 ILE A CA 1
ATOM 792 C C . ILE A 1 106 ? -0.863 -19.209 31.338 1.00 49.28 106 ILE A C 1
ATOM 794 O O . ILE A 1 106 ? -0.350 -19.610 32.404 1.00 49.28 106 ILE A O 1
#